Protein AF-A0A397E4X5-F1 (afdb_monomer)

Radius of gyration: 14.52 Å; Cα contacts (8 Å, |Δi|>4): 232; chains: 1; bounding box: 37×37×33 Å

Sequence (115 aa):
APRCIPLEALLYSSLYSWGVGISGRLGHGKSLEGIINADADHPSRVMALQVIPSVFVKDVACAFDHSAAVSVDGHVYSWGSASTGKLGVGLLDDSYEQFAMYPMLVPFPNRKRFR

Organism: Aphanomyces astaci (NCBI:txid112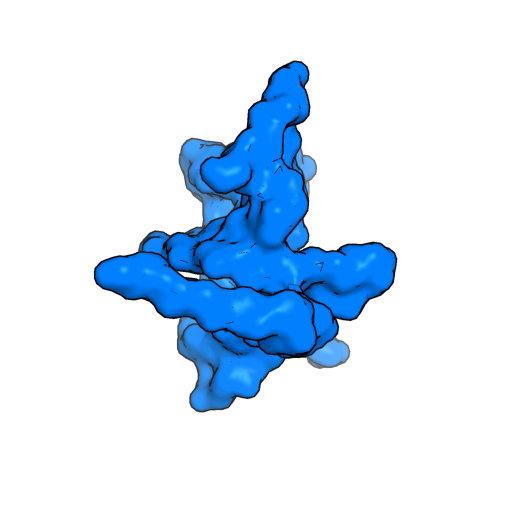090)

Structure (mmCIF, N/CA/C/O backbone):
data_AF-A0A397E4X5-F1
#
_entry.id   AF-A0A397E4X5-F1
#
loop_
_atom_site.group_PDB
_atom_site.id
_atom_site.type_symbol
_atom_site.label_atom_id
_atom_site.label_alt_id
_atom_site.label_comp_id
_atom_site.label_asym_id
_atom_site.label_entity_id
_atom_site.label_seq_id
_atom_site.pdbx_PDB_ins_code
_atom_site.Cartn_x
_atom_site.Cartn_y
_atom_site.Cartn_z
_atom_site.occupancy
_atom_site.B_iso_or_equiv
_atom_site.auth_seq_id
_atom_site.auth_comp_id
_atom_site.auth_asym_id
_atom_site.auth_atom_id
_atom_site.pdbx_PDB_model_num
ATOM 1 N N . ALA A 1 1 ? -17.077 -20.289 11.696 1.00 34.09 1 ALA A N 1
ATOM 2 C CA . ALA A 1 1 ? -16.730 -19.551 12.929 1.00 34.09 1 ALA A CA 1
ATOM 3 C C . ALA A 1 1 ? -15.493 -18.705 12.647 1.00 34.09 1 ALA A C 1
ATOM 5 O O . ALA A 1 1 ? -14.559 -19.263 12.071 1.00 34.09 1 ALA A O 1
ATOM 6 N N . PRO A 1 2 ? -15.470 -17.397 12.956 1.00 45.22 2 PRO A N 1
ATOM 7 C CA . PRO A 1 2 ? -14.254 -16.613 12.785 1.00 45.22 2 PRO A CA 1
ATOM 8 C C . PRO A 1 2 ? -13.214 -17.153 13.772 1.00 45.22 2 PRO A C 1
ATOM 10 O O . PRO A 1 2 ? -13.518 -17.355 14.947 1.00 45.22 2 PRO A O 1
ATOM 13 N N . ARG A 1 3 ? -12.015 -17.484 13.287 1.00 46.72 3 ARG A N 1
ATOM 14 C CA . ARG A 1 3 ? -10.925 -17.926 14.163 1.00 46.72 3 ARG A CA 1
ATOM 15 C C . ARG A 1 3 ? -10.546 -16.740 15.046 1.00 46.72 3 ARG A C 1
ATOM 17 O O . ARG A 1 3 ? -10.147 -15.707 14.518 1.00 46.72 3 ARG A O 1
ATOM 24 N N . CYS A 1 4 ? -10.685 -16.874 16.364 1.00 49.69 4 CYS A N 1
ATOM 25 C CA . CYS A 1 4 ? -10.100 -15.920 17.300 1.00 49.69 4 CYS A CA 1
ATOM 26 C C . CYS A 1 4 ? -8.584 -15.92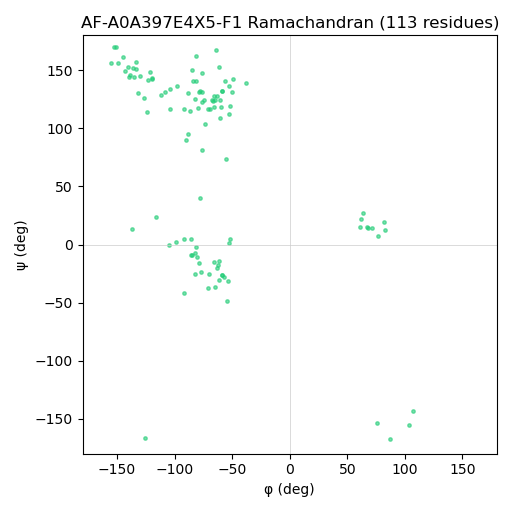8 17.088 1.00 49.69 4 CYS A C 1
ATOM 28 O O . CYS A 1 4 ? -7.920 -16.918 17.390 1.00 49.69 4 CYS A O 1
ATOM 30 N N . ILE A 1 5 ? -8.055 -14.849 16.518 1.00 58.56 5 ILE A N 1
ATOM 31 C CA . ILE A 1 5 ? -6.616 -14.628 16.411 1.00 58.56 5 ILE A CA 1
ATOM 32 C C . ILE A 1 5 ? -6.152 -14.199 17.811 1.00 58.56 5 ILE A C 1
ATOM 34 O O . ILE A 1 5 ? -6.714 -13.238 18.345 1.00 58.56 5 ILE A O 1
ATOM 38 N N . PRO A 1 6 ? -5.200 -14.903 18.447 1.00 61.50 6 PRO A N 1
ATOM 39 C CA . PRO A 1 6 ? -4.710 -14.532 19.771 1.00 61.50 6 PRO A CA 1
ATOM 40 C C . PRO A 1 6 ? -4.190 -13.089 19.783 1.00 61.50 6 PRO A C 1
ATOM 42 O O . PRO A 1 6 ? -3.521 -12.668 18.841 1.00 61.50 6 PRO A O 1
ATOM 45 N N . LEU A 1 7 ? -4.450 -12.342 20.862 1.00 57.91 7 LEU A N 1
ATOM 46 C CA . LEU A 1 7 ? -3.948 -10.969 21.057 1.00 57.91 7 LEU A CA 1
ATOM 47 C C . LEU A 1 7 ? -2.419 -10.871 20.900 1.00 57.91 7 LEU A C 1
ATOM 49 O O . LEU A 1 7 ? -1.911 -9.877 20.393 1.00 57.91 7 LEU A O 1
ATOM 53 N N . GLU A 1 8 ? -1.695 -11.932 21.256 1.00 56.09 8 GLU A N 1
ATOM 54 C CA . GLU A 1 8 ? -0.245 -12.052 21.068 1.00 56.09 8 GLU A CA 1
ATOM 55 C C . GLU A 1 8 ? 0.162 -12.072 19.589 1.00 56.09 8 GLU A C 1
ATOM 57 O O . GLU A 1 8 ? 1.152 -11.454 19.218 1.00 56.09 8 GLU A O 1
ATOM 62 N N . ALA A 1 9 ? -0.627 -12.703 18.714 1.00 54.84 9 ALA A N 1
ATOM 63 C CA . ALA A 1 9 ? -0.356 -12.715 17.276 1.00 54.84 9 ALA A CA 1
ATOM 64 C C . ALA A 1 9 ? -0.583 -11.336 16.631 1.00 54.84 9 ALA A C 1
ATOM 66 O O . ALA A 1 9 ? 0.052 -11.018 15.626 1.00 54.84 9 ALA A O 1
ATOM 67 N N . LEU A 1 10 ? -1.436 -10.493 17.227 1.00 54.47 10 LEU A N 1
ATOM 68 C CA . LEU A 1 10 ? -1.588 -9.104 16.797 1.00 54.47 10 LEU A CA 1
ATOM 69 C C . LEU A 1 10 ? -0.360 -8.272 17.170 1.00 54.47 10 LEU A C 1
ATOM 71 O O . LEU A 1 10 ? 0.070 -7.486 16.341 1.00 54.47 10 LEU A O 1
ATOM 75 N N . LEU A 1 11 ? 0.271 -8.501 18.330 1.00 56.56 11 LEU A N 1
ATOM 76 C CA . LEU A 1 11 ? 1.489 -7.785 18.755 1.00 56.56 11 LEU A CA 1
ATOM 77 C C . LEU A 1 11 ? 2.701 -8.005 17.825 1.00 56.56 11 LEU A C 1
ATOM 79 O O . LEU A 1 11 ? 3.626 -7.194 17.831 1.00 56.56 11 LEU A O 1
ATOM 83 N N . TYR A 1 12 ? 2.675 -9.048 16.987 1.00 63.03 12 TYR A N 1
ATOM 84 C CA . TYR A 1 12 ? 3.722 -9.375 16.010 1.00 63.03 12 TYR A CA 1
ATOM 85 C C . TYR A 1 12 ? 3.245 -9.305 14.553 1.00 63.03 12 TYR A C 1
ATOM 87 O O . TYR A 1 12 ? 3.834 -9.947 13.682 1.00 63.03 12 TYR A O 1
ATOM 95 N N . SER A 1 13 ? 2.185 -8.543 14.255 1.00 74.62 13 SER A N 1
ATOM 96 C CA . SER A 1 13 ? 1.727 -8.388 12.869 1.00 74.62 13 SER A CA 1
ATOM 97 C C . SER A 1 13 ? 2.850 -7.784 12.013 1.00 74.62 13 SER A C 1
ATOM 99 O O . SER A 1 13 ? 3.288 -6.657 12.256 1.00 74.62 13 SER A O 1
ATOM 101 N N . SER A 1 14 ? 3.293 -8.524 11.000 1.00 87.06 14 SER A N 1
ATOM 102 C CA . SER A 1 14 ? 4.226 -8.056 9.979 1.00 87.06 14 SER A CA 1
ATOM 103 C C . SER A 1 14 ? 3.619 -8.303 8.607 1.00 87.06 14 SER A C 1
ATOM 105 O O . SER A 1 14 ? 3.249 -9.430 8.279 1.00 87.06 14 SER A O 1
ATOM 107 N N . LEU A 1 15 ? 3.538 -7.247 7.802 1.00 92.94 15 LEU A N 1
ATOM 108 C CA . LEU A 1 15 ? 3.111 -7.342 6.414 1.00 92.94 15 LEU A CA 1
ATOM 109 C C . LEU A 1 15 ? 4.326 -7.619 5.528 1.00 92.94 15 LEU A C 1
ATOM 111 O O . LEU A 1 15 ? 5.339 -6.924 5.623 1.00 92.94 15 LEU A O 1
ATOM 115 N N . TYR A 1 16 ? 4.207 -8.618 4.659 1.00 95.12 16 TYR A N 1
ATOM 116 C CA . TYR A 1 16 ? 5.208 -8.944 3.650 1.00 95.12 16 TYR A CA 1
ATOM 117 C C . TYR A 1 16 ? 4.601 -8.830 2.255 1.00 95.12 16 TYR A C 1
ATOM 119 O O . TYR A 1 16 ? 3.441 -9.188 2.054 1.00 95.12 16 TYR A O 1
ATOM 127 N N . SER A 1 17 ? 5.389 -8.360 1.296 1.00 95.94 17 SER A N 1
ATOM 128 C CA . SER A 1 17 ? 5.014 -8.284 -0.116 1.00 95.94 17 SER A CA 1
ATOM 129 C C . SER A 1 17 ? 6.220 -8.606 -1.002 1.00 95.94 17 SER A C 1
ATOM 131 O O . SER A 1 17 ? 7.375 -8.388 -0.620 1.00 95.94 17 SER A O 1
ATOM 133 N N . TRP A 1 18 ? 5.948 -9.178 -2.172 1.00 96.25 18 TRP A N 1
ATOM 134 C CA . TRP A 1 18 ? 6.934 -9.546 -3.186 1.00 96.25 18 TRP A CA 1
ATOM 135 C C . TRP A 1 18 ? 6.288 -9.534 -4.578 1.00 96.25 18 TRP A C 1
ATOM 137 O O . TRP A 1 18 ? 5.0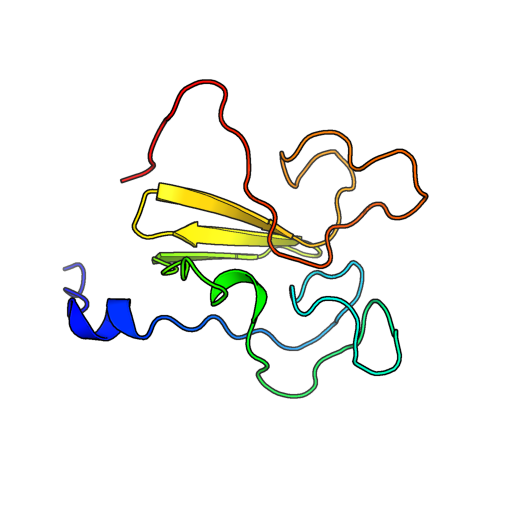66 -9.427 -4.696 1.00 96.25 18 TRP A O 1
ATOM 147 N N . GLY A 1 19 ? 7.099 -9.641 -5.625 1.00 95.56 19 GLY A N 1
ATOM 148 C CA . GLY A 1 19 ? 6.693 -9.593 -7.026 1.00 95.56 19 GLY A CA 1
ATOM 149 C C . GLY A 1 19 ? 7.105 -8.289 -7.708 1.00 95.56 19 GLY A C 1
ATOM 150 O O . GLY A 1 19 ? 8.179 -7.753 -7.448 1.00 95.56 19 GLY A O 1
ATOM 151 N N . VAL A 1 20 ? 6.241 -7.792 -8.595 1.00 93.50 20 VAL A N 1
ATOM 152 C CA . VAL A 1 20 ? 6.512 -6.611 -9.428 1.00 93.50 20 VAL A CA 1
ATOM 153 C C . VAL A 1 20 ? 6.430 -5.318 -8.607 1.00 93.50 20 VAL A C 1
ATOM 155 O O . VAL A 1 20 ? 5.392 -5.014 -8.013 1.00 93.50 20 VAL A O 1
ATOM 158 N N . GLY A 1 21 ? 7.505 -4.531 -8.621 1.00 90.75 21 GLY A N 1
ATOM 159 C CA . GLY A 1 21 ? 7.700 -3.297 -7.857 1.00 90.75 21 GLY A CA 1
ATOM 160 C C . GLY A 1 21 ? 7.134 -2.029 -8.492 1.00 90.75 21 GLY A C 1
ATOM 161 O O . GLY A 1 21 ? 7.090 -0.985 -7.838 1.00 90.75 21 GLY A O 1
ATOM 162 N N . ILE A 1 22 ? 6.677 -2.104 -9.745 1.00 90.56 22 ILE A N 1
ATOM 163 C CA . ILE A 1 22 ? 6.207 -0.959 -10.542 1.00 90.56 22 ILE A CA 1
ATOM 164 C C . ILE A 1 22 ? 5.144 -0.138 -9.796 1.00 90.56 22 ILE A C 1
ATOM 166 O O . ILE A 1 22 ? 4.196 -0.679 -9.223 1.00 90.56 22 ILE A O 1
ATOM 170 N N . SER A 1 23 ? 5.270 1.188 -9.851 1.00 90.25 23 SER A N 1
ATOM 171 C CA . SER A 1 23 ? 4.397 2.151 -9.167 1.00 90.25 23 SER A CA 1
ATOM 172 C C . SER A 1 23 ? 4.415 2.025 -7.642 1.00 90.25 23 SER A C 1
ATOM 174 O O . SER A 1 23 ? 3.445 2.397 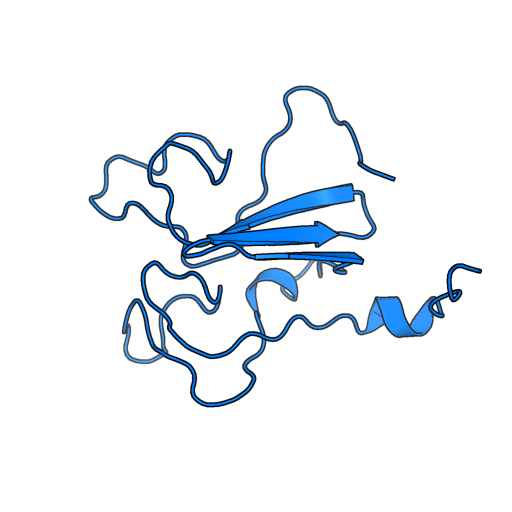-6.997 1.00 90.25 23 SER A O 1
ATOM 176 N N . GLY A 1 24 ? 5.454 1.444 -7.039 1.00 91.50 24 GLY A N 1
ATOM 177 C CA . GLY A 1 24 ? 5.552 1.310 -5.584 1.00 91.50 24 GLY A CA 1
ATOM 178 C C . GLY A 1 24 ? 4.521 0.373 -4.940 1.00 91.50 24 GLY A C 1
ATOM 179 O O . GLY A 1 24 ? 4.374 0.398 -3.720 1.00 91.50 24 GLY A O 1
ATOM 180 N N . ARG A 1 25 ? 3.821 -0.478 -5.712 1.00 94.38 25 ARG A N 1
ATOM 181 C CA . ARG A 1 25 ? 2.699 -1.329 -5.235 1.00 94.38 25 ARG A CA 1
ATOM 182 C C . ARG A 1 25 ? 3.067 -2.344 -4.148 1.00 94.38 25 ARG A C 1
ATOM 184 O O . ARG A 1 25 ? 2.183 -2.889 -3.485 1.00 94.38 25 ARG A O 1
ATOM 191 N N . LEU A 1 26 ? 4.363 -2.574 -3.946 1.00 95.62 26 LEU A N 1
ATOM 192 C CA . LEU A 1 26 ? 4.882 -3.418 -2.874 1.00 95.62 26 LEU A CA 1
ATOM 193 C C . LEU A 1 26 ? 4.984 -2.686 -1.528 1.00 95.62 26 LEU A C 1
ATOM 195 O O . LEU A 1 26 ? 4.879 -3.339 -0.496 1.00 95.62 26 LEU A O 1
ATOM 199 N N . GLY A 1 27 ? 5.113 -1.356 -1.512 1.00 94.62 27 GLY A N 1
ATOM 200 C CA . GLY A 1 27 ? 5.157 -0.570 -0.271 1.00 94.62 27 GLY A CA 1
ATOM 201 C C . GLY A 1 27 ? 6.530 -0.511 0.415 1.00 94.62 27 GLY A C 1
ATOM 202 O O . GLY A 1 27 ? 6.615 -0.083 1.565 1.00 94.62 27 GLY A O 1
ATOM 203 N N . HIS A 1 28 ? 7.598 -0.944 -0.264 1.00 93.56 28 HIS A N 1
ATOM 204 C CA . HIS A 1 28 ? 8.958 -1.021 0.296 1.00 93.56 28 HIS A CA 1
ATOM 205 C C . HIS A 1 28 ? 9.729 0.302 0.269 1.00 93.56 28 HIS A C 1
ATOM 207 O O . HIS A 1 28 ? 10.807 0.386 0.852 1.00 93.56 28 HIS A O 1
ATOM 213 N N . GLY A 1 29 ? 9.197 1.342 -0.377 1.00 89.88 29 GLY A N 1
ATOM 214 C CA . GLY A 1 29 ? 9.924 2.593 -0.555 1.00 89.88 29 GLY A CA 1
ATOM 215 C C . GLY A 1 29 ? 11.015 2.529 -1.619 1.00 89.88 29 GLY A C 1
ATOM 216 O O . GLY A 1 29 ? 10.941 1.757 -2.575 1.00 89.88 29 GLY A O 1
ATOM 217 N N . LYS A 1 30 ? 12.026 3.384 -1.451 1.00 86.69 30 LYS A N 1
ATOM 218 C CA . LYS A 1 30 ? 13.242 3.373 -2.273 1.00 86.69 30 LYS A CA 1
ATOM 219 C C . LYS A 1 30 ? 14.194 2.302 -1.749 1.00 86.69 30 LYS A C 1
ATOM 221 O O . LYS A 1 30 ? 14.341 2.165 -0.534 1.00 86.69 30 LYS A O 1
ATOM 226 N N . SER A 1 31 ? 14.865 1.584 -2.648 1.00 80.06 31 SER A N 1
ATOM 227 C CA . SER A 1 31 ? 15.963 0.702 -2.239 1.00 80.06 31 SER A CA 1
ATOM 228 C C . SER A 1 31 ? 17.121 1.516 -1.639 1.00 80.06 31 SER A C 1
ATOM 230 O O . SER A 1 31 ? 17.181 2.740 -1.788 1.00 80.06 31 SER A O 1
ATOM 232 N N . LEU A 1 32 ? 18.076 0.840 -0.994 1.00 77.62 32 LEU A N 1
ATOM 233 C CA . LEU A 1 32 ? 19.296 1.477 -0.473 1.00 77.62 32 LEU A CA 1
ATOM 234 C C . LEU A 1 32 ? 20.122 2.177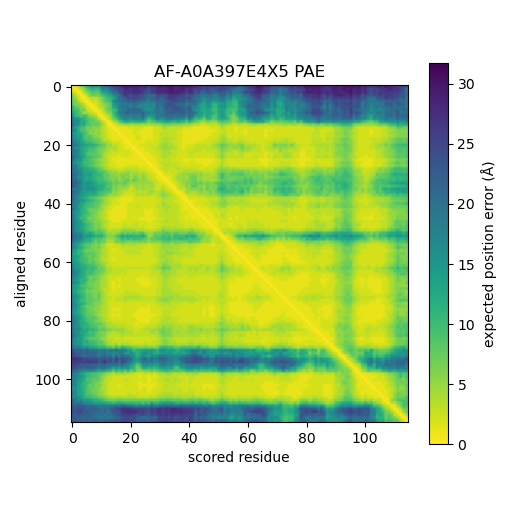 -1.565 1.00 77.62 32 LEU A C 1
ATOM 236 O O . LEU A 1 32 ? 20.822 3.143 -1.287 1.00 77.62 32 LEU A O 1
ATOM 240 N N . GLU A 1 33 ? 19.995 1.723 -2.809 1.00 82.00 33 GLU A N 1
ATOM 241 C CA . GLU A 1 33 ? 20.648 2.299 -3.989 1.00 82.00 33 GLU A CA 1
ATOM 242 C C . GLU A 1 33 ? 19.836 3.455 -4.600 1.00 82.00 33 GLU A C 1
ATOM 244 O O . GLU A 1 33 ? 20.176 3.984 -5.655 1.00 82.00 33 GLU A O 1
ATOM 249 N N . GLY A 1 34 ? 18.732 3.849 -3.956 1.00 81.12 34 GLY A N 1
ATOM 250 C CA . GLY A 1 34 ? 17.824 4.885 -4.441 1.00 81.12 34 GLY A CA 1
ATOM 251 C C . GLY A 1 34 ? 16.905 4.429 -5.575 1.00 81.12 34 GLY A C 1
ATOM 252 O O . GLY A 1 34 ? 16.182 5.260 -6.127 1.00 81.12 34 GLY A O 1
ATOM 253 N N . ILE A 1 35 ? 16.893 3.132 -5.908 1.00 78.56 35 ILE A N 1
ATOM 254 C CA . ILE A 1 35 ? 16.061 2.585 -6.982 1.00 78.56 35 ILE A CA 1
ATOM 255 C C . ILE A 1 35 ? 14.594 2.684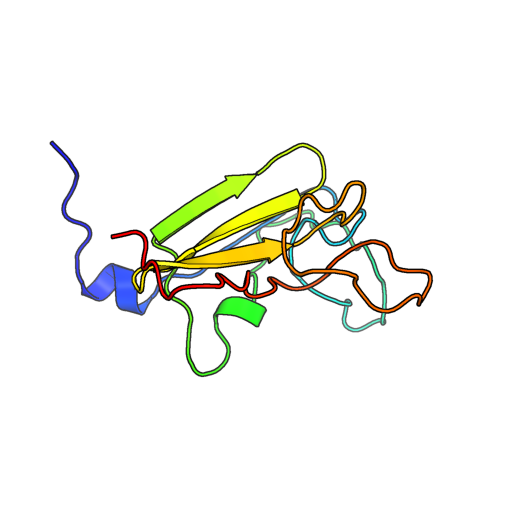 -6.569 1.00 78.56 35 ILE A C 1
ATOM 257 O O . ILE A 1 35 ? 14.175 2.175 -5.523 1.00 78.56 35 ILE A O 1
ATOM 261 N N . ILE A 1 36 ? 13.811 3.345 -7.419 1.00 78.94 36 ILE A N 1
ATOM 262 C CA . ILE A 1 36 ? 12.354 3.320 -7.364 1.00 78.94 36 ILE A CA 1
ATOM 263 C C . ILE A 1 36 ? 11.835 2.092 -8.111 1.00 78.94 36 ILE A C 1
ATOM 265 O O . ILE A 1 36 ? 12.440 1.662 -9.086 1.00 78.94 36 ILE A O 1
ATOM 269 N N . ASN A 1 37 ? 10.689 1.556 -7.687 1.00 82.38 37 ASN A N 1
ATOM 270 C CA . ASN A 1 37 ? 10.015 0.444 -8.367 1.00 82.38 37 ASN A CA 1
ATOM 271 C C . ASN A 1 37 ? 10.794 -0.880 -8.405 1.00 82.38 37 ASN A C 1
ATOM 273 O O . ASN A 1 37 ? 10.588 -1.678 -9.314 1.00 82.38 37 ASN A O 1
ATOM 277 N N . ALA A 1 38 ? 11.670 -1.118 -7.428 1.00 86.94 38 ALA A N 1
ATOM 278 C CA . ALA A 1 38 ? 12.406 -2.371 -7.337 1.00 86.94 38 ALA A CA 1
ATOM 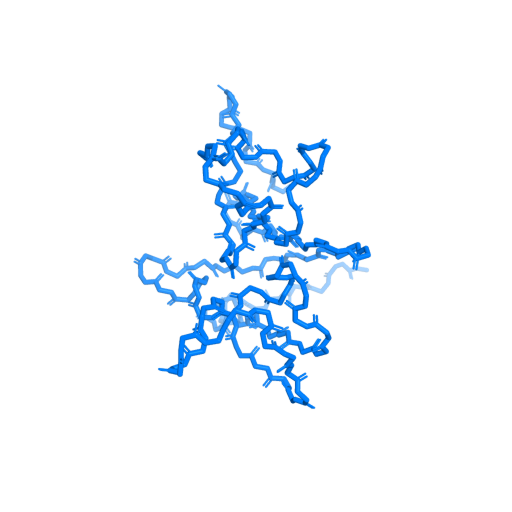279 C C . ALA A 1 38 ? 11.446 -3.560 -7.173 1.00 86.94 38 ALA A C 1
ATOM 281 O O . ALA A 1 38 ? 10.625 -3.584 -6.249 1.00 86.94 38 ALA A O 1
ATOM 282 N N . ASP A 1 39 ? 11.560 -4.535 -8.073 1.00 92.75 39 ASP A N 1
ATOM 283 C CA . ASP A 1 39 ? 10.941 -5.845 -7.905 1.00 92.75 39 ASP A CA 1
ATOM 284 C C . ASP A 1 39 ? 11.514 -6.529 -6.656 1.00 92.75 39 ASP A C 1
ATOM 286 O O . ASP A 1 39 ? 12.646 -6.270 -6.241 1.00 92.75 39 ASP A O 1
ATOM 290 N N . ALA A 1 40 ? 10.727 -7.414 -6.056 1.00 93.62 40 ALA A N 1
ATOM 291 C CA . ALA A 1 40 ? 11.168 -8.249 -4.949 1.00 93.62 40 ALA A CA 1
ATOM 292 C C . ALA A 1 40 ? 10.934 -9.713 -5.314 1.00 93.62 40 ALA A C 1
ATOM 294 O O . ALA A 1 40 ? 9.797 -10.159 -5.457 1.00 93.62 40 ALA A O 1
ATOM 295 N N . ASP A 1 41 ? 12.007 -10.473 -5.466 1.00 94.56 41 ASP A N 1
ATOM 296 C CA . ASP A 1 41 ? 11.983 -11.900 -5.798 1.00 94.56 41 ASP A CA 1
ATOM 297 C C . ASP A 1 41 ? 11.720 -12.799 -4.577 1.00 94.56 41 ASP A C 1
ATOM 299 O O . ASP A 1 41 ? 11.413 -13.983 -4.724 1.00 94.56 41 ASP A O 1
ATOM 303 N N . HIS A 1 42 ? 11.764 -12.233 -3.371 1.00 94.25 42 HIS A N 1
ATOM 304 C CA . HIS A 1 42 ? 11.449 -12.914 -2.123 1.00 94.25 42 HIS A CA 1
ATOM 305 C C . HIS A 1 42 ? 10.523 -12.076 -1.223 1.00 94.25 42 HIS A C 1
ATOM 307 O O . HIS A 1 42 ? 10.507 -10.840 -1.312 1.00 94.25 42 HIS A O 1
ATOM 313 N N . PRO A 1 43 ? 9.773 -12.716 -0.298 1.00 96.69 43 PRO A N 1
ATOM 314 C CA . PRO A 1 43 ? 8.976 -12.012 0.699 1.00 96.69 43 PRO A CA 1
ATOM 315 C C . PRO A 1 43 ? 9.812 -10.979 1.447 1.00 96.69 43 PRO A C 1
ATOM 317 O O . PRO A 1 43 ? 10.796 -11.310 2.108 1.00 96.69 43 PRO A O 1
ATOM 320 N N . SER A 1 44 ? 9.411 -9.718 1.333 1.00 93.62 44 SER A N 1
ATOM 321 C CA . SER A 1 44 ? 10.104 -8.587 1.943 1.00 93.62 44 SER A CA 1
ATOM 322 C C . SER A 1 44 ? 9.137 -7.835 2.839 1.00 93.62 44 SER A C 1
ATOM 324 O O . SER A 1 44 ? 7.948 -7.737 2.540 1.00 93.62 44 SER A O 1
ATOM 326 N N . ARG A 1 45 ? 9.618 -7.365 3.989 1.00 93.19 45 ARG A N 1
ATOM 327 C CA . ARG A 1 45 ? 8.757 -6.742 4.997 1.00 93.19 45 ARG A CA 1
ATOM 328 C C . ARG A 1 45 ? 8.427 -5.303 4.598 1.00 93.19 45 ARG A C 1
ATOM 330 O O . ARG A 1 45 ? 9.333 -4.517 4.338 1.00 93.19 45 ARG A O 1
ATOM 337 N N . VAL A 1 46 ? 7.148 -4.939 4.656 1.00 94.44 46 VAL A N 1
ATOM 338 C CA . VAL A 1 46 ? 6.669 -3.562 4.462 1.00 94.44 46 VAL A CA 1
ATOM 339 C C . VAL A 1 46 ? 6.968 -2.752 5.727 1.00 94.44 46 VAL A C 1
ATOM 341 O O . VAL A 1 46 ? 6.127 -2.591 6.614 1.00 94.44 46 VAL A O 1
ATOM 344 N N . MET A 1 47 ? 8.210 -2.278 5.839 1.00 92.50 47 MET A N 1
ATOM 345 C CA . MET A 1 47 ? 8.738 -1.674 7.070 1.00 92.50 47 MET A CA 1
ATOM 346 C C . MET A 1 47 ? 7.982 -0.421 7.513 1.00 92.50 47 MET A C 1
ATOM 348 O O . MET A 1 47 ? 7.872 -0.180 8.710 1.00 92.50 47 MET A O 1
ATOM 352 N N . ALA A 1 48 ? 7.420 0.344 6.576 1.00 91.38 48 ALA A N 1
ATOM 353 C CA . ALA A 1 48 ? 6.714 1.592 6.864 1.00 91.38 48 ALA A CA 1
ATOM 354 C C . ALA A 1 48 ? 5.513 1.429 7.817 1.00 91.38 48 ALA A C 1
ATOM 356 O O . ALA A 1 48 ? 5.187 2.365 8.539 1.00 91.38 48 ALA A O 1
ATOM 357 N N . LEU A 1 49 ? 4.888 0.246 7.872 1.00 90.56 49 LEU A N 1
ATOM 358 C CA . LEU A 1 49 ? 3.801 -0.047 8.818 1.00 90.56 49 LEU A CA 1
ATOM 359 C C . LEU A 1 49 ? 4.302 -0.528 10.187 1.00 90.56 49 LEU A C 1
ATOM 361 O O . LEU A 1 49 ? 3.518 -0.644 11.120 1.00 90.56 49 LEU A O 1
ATOM 365 N N . GLN A 1 50 ? 5.595 -0.810 10.331 1.00 86.88 50 GLN A N 1
ATOM 366 C CA . GLN A 1 50 ? 6.201 -1.321 11.563 1.00 86.88 50 GLN A CA 1
ATOM 367 C C . GLN A 1 50 ? 7.012 -0.245 12.314 1.00 86.88 50 GLN A C 1
ATOM 369 O O . GLN A 1 50 ? 7.594 -0.535 13.358 1.00 86.88 50 GLN A O 1
ATOM 374 N N . VAL A 1 51 ? 7.082 0.984 11.786 1.00 82.44 51 VAL A N 1
ATOM 375 C CA . VAL A 1 51 ? 7.743 2.123 12.446 1.00 82.44 51 VAL A CA 1
ATOM 376 C C . VAL A 1 51 ? 6.845 2.661 13.562 1.00 82.44 51 VAL A C 1
ATOM 378 O O . VAL A 1 51 ? 5.630 2.596 13.456 1.00 82.44 51 VAL A O 1
ATOM 381 N N . ILE A 1 52 ? 7.431 3.186 14.642 1.00 70.44 52 ILE A N 1
ATOM 382 C CA . ILE A 1 52 ? 6.708 3.640 15.839 1.00 70.44 52 ILE A CA 1
ATOM 383 C C . ILE A 1 52 ? 5.793 4.845 15.508 1.00 70.44 52 ILE A C 1
ATOM 385 O O . ILE A 1 52 ? 6.314 5.869 15.060 1.00 70.44 52 ILE A O 1
ATOM 389 N N . PRO A 1 53 ? 4.468 4.777 15.787 1.00 78.12 53 PRO A N 1
ATOM 390 C CA . PRO A 1 53 ? 3.740 3.645 16.373 1.00 78.12 53 PRO A CA 1
ATOM 391 C C . PRO A 1 53 ? 3.443 2.531 15.355 1.00 78.12 53 PRO A C 1
ATOM 393 O O . PRO A 1 53 ? 2.901 2.795 14.285 1.00 78.12 53 PRO A O 1
ATOM 396 N N . SER A 1 54 ? 3.735 1.278 15.726 1.00 84.06 54 SER A N 1
ATOM 397 C CA . SER A 1 54 ? 3.487 0.115 14.868 1.00 84.06 54 SER A CA 1
ATOM 398 C C . SER A 1 54 ? 2.010 -0.017 14.503 1.00 84.06 54 SER A C 1
ATOM 400 O O . SER A 1 54 ? 1.134 0.003 15.370 1.00 84.06 54 SER A O 1
ATOM 402 N N . VAL A 1 55 ? 1.742 -0.220 13.218 1.00 89.50 55 VAL A N 1
ATOM 403 C CA . VAL A 1 55 ? 0.414 -0.487 12.674 1.00 89.50 55 VAL A CA 1
ATOM 404 C C . VAL A 1 55 ? 0.195 -1.994 12.617 1.00 89.50 55 VAL A C 1
ATOM 406 O O . VAL A 1 55 ? 0.858 -2.711 11.869 1.00 89.50 55 VAL A O 1
ATOM 409 N N . PHE A 1 56 ? -0.785 -2.480 13.374 1.00 90.31 56 PHE A N 1
ATOM 410 C CA . PHE A 1 56 ? -1.186 -3.882 13.311 1.00 90.31 56 PHE A CA 1
ATOM 411 C C . PHE A 1 56 ? -2.216 -4.085 12.209 1.00 90.31 56 PHE A C 1
ATOM 413 O O . PHE A 1 56 ? -3.321 -3.548 12.293 1.00 90.31 56 PHE A O 1
ATOM 420 N N . VAL A 1 57 ? -1.859 -4.839 11.174 1.00 90.69 57 VAL A N 1
ATOM 421 C CA . VAL A 1 57 ? -2.712 -5.072 10.005 1.00 90.69 57 VAL A CA 1
ATOM 422 C C . VAL A 1 57 ? -3.715 -6.182 10.316 1.00 90.69 57 VAL A C 1
ATOM 424 O O . VAL A 1 57 ? -3.338 -7.281 10.715 1.00 90.69 57 VAL A O 1
ATOM 427 N N . LYS A 1 58 ? -5.003 -5.879 10.139 1.00 90.31 58 LYS A N 1
ATOM 428 C CA . LYS A 1 58 ? -6.126 -6.812 10.291 1.00 90.31 58 LYS A CA 1
ATOM 429 C C . LYS A 1 58 ? -6.480 -7.481 8.965 1.00 90.31 58 LYS A C 1
ATOM 431 O O . LYS A 1 58 ? -6.779 -8.670 8.959 1.00 90.31 58 LYS A O 1
ATOM 436 N N . ASP A 1 59 ? -6.481 -6.712 7.879 1.00 92.69 59 ASP A N 1
ATOM 437 C CA . ASP A 1 59 ? -6.876 -7.189 6.554 1.00 92.69 59 ASP A CA 1
ATOM 438 C C . ASP A 1 59 ? -6.114 -6.456 5.445 1.00 92.69 59 ASP A C 1
ATOM 440 O O . ASP A 1 59 ? -5.647 -5.327 5.648 1.00 92.69 59 ASP A O 1
ATOM 444 N N . VAL A 1 60 ? -5.994 -7.093 4.281 1.00 95.19 60 VAL A N 1
ATOM 445 C CA . VAL A 1 60 ? -5.302 -6.565 3.100 1.00 95.19 60 VAL A CA 1
ATOM 446 C C . VAL A 1 60 ? -6.124 -6.788 1.838 1.00 95.19 60 VAL A C 1
ATOM 448 O O . VAL A 1 60 ? -6.761 -7.822 1.660 1.00 95.19 60 VAL A O 1
ATOM 451 N N . ALA A 1 61 ? -6.060 -5.829 0.924 1.00 96.62 61 ALA A N 1
ATOM 452 C CA . ALA A 1 61 ? -6.607 -5.943 -0.417 1.00 96.62 61 ALA A CA 1
ATOM 453 C C . ALA A 1 61 ? -5.543 -5.520 -1.429 1.00 96.62 61 ALA A C 1
ATOM 455 O O . ALA A 1 61 ? -4.756 -4.608 -1.179 1.00 96.62 61 ALA A O 1
ATOM 456 N N . CYS A 1 62 ? -5.523 -6.165 -2.586 1.00 94.56 62 CYS A N 1
ATOM 457 C CA . CYS A 1 62 ? -4.665 -5.773 -3.692 1.00 94.56 62 CYS A CA 1
ATOM 458 C C . CYS A 1 62 ? -5.462 -5.748 -4.991 1.00 94.56 62 CYS A C 1
ATOM 460 O O . CYS A 1 62 ? -6.443 -6.471 -5.172 1.00 94.56 62 CYS A O 1
ATOM 462 N N . ALA A 1 63 ? -5.025 -4.882 -5.891 1.00 91.62 63 ALA A N 1
ATOM 463 C CA . ALA A 1 63 ? -5.524 -4.781 -7.247 1.00 91.62 63 ALA A CA 1
ATOM 464 C C . ALA A 1 63 ? -4.344 -4.884 -8.218 1.00 91.62 63 ALA A C 1
ATOM 466 O O . ALA A 1 63 ? -3.238 -5.262 -7.837 1.00 91.62 63 ALA A O 1
ATOM 467 N N . PHE A 1 64 ? -4.572 -4.534 -9.484 1.00 92.19 64 PHE A N 1
ATOM 468 C CA . PHE A 1 64 ? -3.538 -4.619 -10.509 1.00 92.19 64 PHE A CA 1
ATOM 469 C C . PHE A 1 64 ? -2.264 -3.852 -10.123 1.00 92.19 64 PHE A C 1
ATOM 471 O O . PHE A 1 64 ? -1.171 -4.401 -10.214 1.00 92.19 64 PHE A O 1
ATOM 478 N N . ASP A 1 65 ? -2.394 -2.603 -9.672 1.00 93.69 65 ASP A N 1
ATOM 479 C CA . ASP A 1 65 ? -1.272 -1.683 -9.463 1.00 93.69 65 ASP A CA 1
ATOM 480 C C . ASP A 1 65 ? -1.334 -0.873 -8.160 1.00 93.69 65 ASP A C 1
ATOM 482 O O . ASP A 1 65 ? -0.575 0.081 -7.995 1.00 93.69 65 ASP A O 1
ATOM 486 N N . HIS A 1 66 ? -2.210 -1.250 -7.231 1.00 94.81 66 HIS A N 1
ATOM 487 C CA . HIS A 1 66 ? -2.274 -0.671 -5.894 1.00 94.81 66 HIS A CA 1
ATOM 488 C C . HIS A 1 66 ? -2.660 -1.721 -4.859 1.00 94.81 66 HIS A C 1
ATOM 490 O O . HIS A 1 66 ? -3.216 -2.774 -5.178 1.00 94.81 66 HIS A O 1
ATOM 496 N N . SER A 1 67 ? -2.363 -1.394 -3.614 1.00 96.88 67 SER A N 1
ATOM 497 C CA . SER A 1 67 ? -2.577 -2.238 -2.453 1.00 96.88 67 SER A CA 1
ATOM 498 C C . SER A 1 67 ? -3.169 -1.395 -1.332 1.00 96.88 67 SER A C 1
ATOM 500 O O . SER A 1 67 ? -2.936 -0.185 -1.254 1.00 96.88 67 SER A O 1
ATOM 502 N N . ALA A 1 68 ? -3.938 -2.036 -0.464 1.00 96.69 68 ALA A N 1
ATOM 503 C CA . ALA A 1 68 ? -4.538 -1.414 0.697 1.00 96.69 68 ALA A CA 1
ATOM 504 C C . ALA A 1 68 ? -4.502 -2.354 1.901 1.00 96.69 68 ALA A C 1
ATOM 506 O O . ALA A 1 68 ? -4.512 -3.577 1.766 1.00 96.69 68 ALA A O 1
ATOM 507 N N . ALA A 1 69 ? -4.482 -1.769 3.091 1.00 95.31 69 ALA A N 1
ATOM 508 C CA . ALA A 1 69 ? -4.532 -2.489 4.351 1.00 95.31 69 ALA A CA 1
ATOM 509 C C . ALA A 1 69 ? -5.446 -1.769 5.339 1.00 95.31 69 ALA A C 1
ATOM 511 O O . ALA A 1 69 ? -5.496 -0.538 5.373 1.00 95.31 69 ALA A O 1
ATOM 512 N N . VAL A 1 70 ? -6.134 -2.539 6.175 1.00 93.06 70 VAL A N 1
ATOM 513 C CA . VAL A 1 70 ? -6.906 -2.023 7.306 1.00 93.06 70 VAL A CA 1
ATOM 514 C C . VAL A 1 70 ? -6.222 -2.459 8.589 1.00 93.06 70 VAL A C 1
ATOM 516 O O . VAL A 1 70 ? -5.925 -3.641 8.765 1.00 93.06 70 VAL A O 1
ATOM 519 N N . SER A 1 71 ? -5.958 -1.516 9.490 1.00 90.56 71 SER A N 1
ATOM 520 C CA . SER A 1 71 ? -5.394 -1.827 10.799 1.00 90.56 71 SER A CA 1
ATOM 521 C C . SER A 1 71 ? -6.454 -2.297 11.795 1.00 90.56 71 SER A C 1
ATOM 523 O O . SER A 1 71 ? -7.648 -2.043 11.625 1.00 90.56 71 SER A O 1
ATOM 525 N N . VAL A 1 72 ? -6.027 -2.941 12.882 1.00 88.50 72 VAL A N 1
ATOM 526 C CA . VAL A 1 72 ? -6.905 -3.329 14.005 1.00 88.50 72 VAL A CA 1
ATOM 527 C C . VAL A 1 72 ? -7.639 -2.135 14.627 1.00 88.50 72 VAL A C 1
ATOM 529 O O . VAL A 1 72 ? -8.754 -2.290 15.120 1.00 88.50 72 VAL A O 1
ATOM 532 N N . ASP A 1 73 ? -7.049 -0.939 14.550 1.00 86.81 73 ASP A N 1
ATOM 533 C CA . ASP A 1 73 ? -7.633 0.313 15.047 1.00 86.81 73 ASP A CA 1
ATOM 534 C C . ASP A 1 73 ? -8.638 0.945 14.067 1.00 86.81 73 ASP A C 1
ATOM 536 O O . ASP A 1 73 ? -9.249 1.978 14.370 1.00 86.81 73 ASP A O 1
ATOM 540 N N . GLY A 1 74 ? -8.827 0.324 12.898 1.00 88.81 74 GLY A N 1
ATOM 541 C CA . GLY A 1 74 ? -9.757 0.754 11.858 1.00 88.81 74 GLY A CA 1
ATOM 542 C C . GLY A 1 74 ? -9.218 1.863 10.955 1.00 88.81 74 GLY A C 1
ATOM 543 O O . GLY A 1 74 ? -10.020 2.554 10.324 1.00 88.81 74 GLY A O 1
ATOM 544 N N . HIS A 1 75 ? -7.896 2.061 10.904 1.00 91.19 75 HIS A N 1
ATOM 545 C CA . HIS A 1 75 ? -7.257 2.970 9.949 1.00 91.19 75 HIS A CA 1
ATOM 546 C C . HIS A 1 75 ? -7.037 2.258 8.613 1.00 91.19 75 HIS A C 1
ATOM 548 O O . HIS A 1 75 ? -6.664 1.087 8.591 1.00 91.19 75 HIS A O 1
ATOM 554 N N . VAL A 1 76 ? -7.251 2.971 7.508 1.00 93.81 76 VAL A N 1
ATOM 555 C CA . VAL A 1 76 ? -7.022 2.455 6.154 1.00 93.81 76 VAL A CA 1
ATOM 556 C C . VAL A 1 76 ? -5.728 3.045 5.616 1.00 93.81 76 VAL A C 1
ATOM 558 O O . VAL A 1 76 ? -5.506 4.251 5.712 1.00 93.81 76 VAL A O 1
ATOM 561 N N . TYR A 1 77 ? -4.897 2.190 5.036 1.00 94.38 77 TYR A N 1
ATOM 562 C CA . TYR A 1 77 ? -3.664 2.559 4.362 1.00 94.38 77 TYR A CA 1
ATOM 563 C C . TYR A 1 77 ? -3.738 2.115 2.911 1.00 94.38 77 TYR A C 1
ATOM 565 O O . TYR A 1 77 ? -4.247 1.032 2.632 1.00 94.38 77 TYR A O 1
ATOM 573 N N . SER A 1 78 ? -3.202 2.918 2.000 1.00 95.62 78 SER A N 1
ATOM 574 C CA . SER A 1 78 ? -3.145 2.594 0.573 1.00 95.62 78 SER A CA 1
ATOM 575 C C . SER A 1 78 ? -1.808 3.003 -0.030 1.00 95.62 78 SER A C 1
ATOM 577 O O . SER A 1 78 ? -1.254 4.034 0.356 1.00 95.62 78 SER A O 1
ATOM 579 N N . TRP A 1 79 ? -1.300 2.217 -0.971 1.00 95.38 79 TRP A N 1
ATOM 580 C CA . TRP A 1 79 ? -0.070 2.502 -1.710 1.00 95.38 79 TRP A CA 1
ATOM 581 C C . TRP A 1 79 ? -0.106 1.891 -3.108 1.00 95.38 79 TRP A C 1
ATOM 583 O O . TRP A 1 79 ? -0.995 1.105 -3.433 1.00 95.38 79 TRP A O 1
ATOM 593 N N . GLY A 1 80 ? 0.860 2.246 -3.948 1.00 94.62 80 GLY A N 1
ATOM 594 C CA . GLY A 1 80 ? 0.864 1.901 -5.362 1.00 94.62 80 GLY A CA 1
ATOM 595 C C . GLY A 1 80 ? 0.487 3.080 -6.254 1.00 94.62 80 GLY A C 1
ATOM 596 O O . GLY A 1 80 ? 0.629 4.239 -5.872 1.00 94.62 80 GLY A O 1
ATOM 597 N N . SER A 1 81 ? -0.024 2.787 -7.445 1.00 92.94 81 SER A N 1
ATOM 598 C CA . SER A 1 81 ? -0.469 3.785 -8.417 1.00 92.94 81 SER A CA 1
ATOM 599 C C . SER A 1 81 ? -1.568 4.692 -7.855 1.00 92.94 81 SER A C 1
ATOM 601 O O . SER A 1 81 ? -2.568 4.224 -7.311 1.00 92.94 81 SER A O 1
ATOM 603 N N . ALA A 1 82 ? -1.400 5.999 -8.035 1.00 90.94 82 ALA A N 1
ATOM 604 C CA . ALA A 1 82 ? -2.347 7.043 -7.653 1.00 90.94 82 ALA A CA 1
ATOM 605 C C . ALA A 1 82 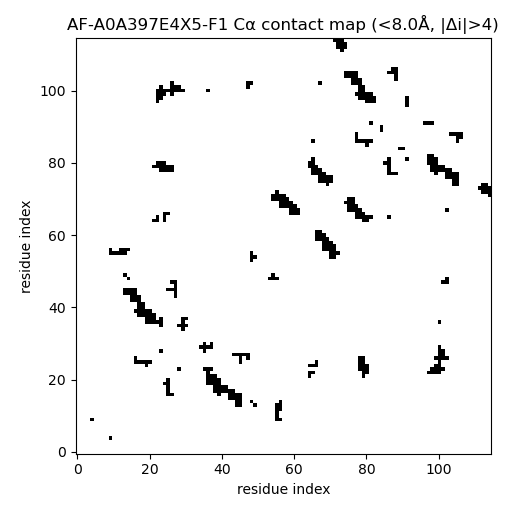? -3.216 7.526 -8.820 1.00 90.94 82 ALA A C 1
ATOM 607 O O . ALA A 1 82 ? -4.056 8.412 -8.636 1.00 90.94 82 ALA A O 1
ATOM 608 N N . SER A 1 83 ? -3.060 6.926 -10.008 1.00 88.19 83 SER A N 1
ATOM 609 C CA . SER A 1 83 ? -3.907 7.220 -11.166 1.00 88.19 83 SER A CA 1
ATOM 610 C C . SER A 1 83 ? -5.383 7.155 -10.766 1.00 88.19 83 SER A C 1
ATOM 612 O O . SER A 1 83 ? -5.761 6.267 -9.999 1.00 88.19 83 SER A O 1
ATOM 614 N N . THR A 1 84 ? -6.211 8.047 -11.309 1.00 87.50 84 THR A N 1
ATOM 615 C CA . THR A 1 84 ? -7.668 8.083 -11.073 1.00 87.50 84 THR A CA 1
ATOM 616 C C . THR A 1 84 ? -8.089 8.292 -9.610 1.00 87.50 84 THR A C 1
ATOM 618 O O . THR A 1 84 ? -9.241 8.032 -9.273 1.00 87.50 84 THR A O 1
ATOM 621 N N . GLY A 1 85 ? -7.185 8.724 -8.722 1.00 88.31 85 GLY A N 1
ATOM 622 C CA . GLY A 1 85 ? -7.504 8.999 -7.315 1.00 88.31 85 GLY A CA 1
ATOM 623 C C . GLY A 1 85 ? -7.772 7.755 -6.459 1.00 88.31 85 GLY A C 1
ATOM 624 O O . GLY A 1 85 ? -8.275 7.878 -5.344 1.00 88.31 85 GLY A O 1
ATOM 625 N N . LYS A 1 86 ? -7.430 6.554 -6.943 1.00 91.19 86 LYS A N 1
ATOM 626 C CA . LYS A 1 86 ? -7.785 5.268 -6.307 1.00 91.19 86 LYS A CA 1
ATOM 627 C C . LYS A 1 86 ? -7.151 5.001 -4.938 1.00 91.19 86 LYS A C 1
ATOM 629 O O . LYS A 1 86 ? -7.626 4.135 -4.217 1.00 91.19 86 LYS A O 1
ATOM 634 N N . LEU A 1 87 ? -6.118 5.755 -4.562 1.00 92.56 87 LEU A N 1
ATOM 635 C CA . LEU A 1 87 ? -5.553 5.700 -3.210 1.00 92.56 87 LEU A CA 1
ATOM 636 C C . LEU A 1 87 ? -6.413 6.460 -2.186 1.00 92.56 87 LEU A C 1
ATOM 638 O O . LEU A 1 87 ? -6.346 6.188 -0.997 1.00 92.56 87 LEU A O 1
ATOM 642 N N . GLY A 1 88 ? -7.227 7.431 -2.611 1.00 91.75 88 GLY A N 1
ATOM 643 C CA . GLY A 1 88 ? -8.075 8.197 -1.690 1.00 91.75 88 GLY A CA 1
ATOM 644 C C . GLY A 1 88 ? -7.318 9.123 -0.726 1.00 91.75 88 GLY A C 1
ATOM 645 O O . GLY A 1 88 ? -7.912 9.618 0.225 1.00 91.75 88 GLY A O 1
ATOM 646 N N . VAL A 1 89 ? -6.029 9.387 -0.964 1.00 88.44 89 VAL A N 1
ATOM 647 C CA . VAL A 1 89 ? -5.173 10.243 -0.113 1.00 88.44 89 VAL A CA 1
ATOM 648 C C . VAL A 1 89 ? -5.147 11.717 -0.536 1.00 88.44 89 VAL A C 1
ATOM 650 O O . VAL A 1 89 ? -4.427 12.515 0.053 1.00 88.44 89 VAL A O 1
ATOM 653 N N . GLY A 1 90 ? -5.953 12.090 -1.533 1.00 83.06 90 GLY A N 1
ATOM 654 C CA . GLY A 1 90 ? -5.915 13.408 -2.168 1.00 83.06 90 GLY A CA 1
ATOM 655 C C . GLY A 1 90 ? -4.912 13.469 -3.322 1.00 83.06 90 GLY A C 1
ATOM 656 O O . GLY A 1 90 ? -4.445 12.438 -3.807 1.00 83.06 90 GLY A O 1
ATOM 657 N N . LEU A 1 91 ? -4.623 14.685 -3.789 1.00 68.31 91 LEU A N 1
ATOM 658 C CA . LEU A 1 91 ? -3.580 14.918 -4.784 1.00 68.31 91 LEU A CA 1
ATOM 659 C C . LEU A 1 91 ? -2.225 14.696 -4.103 1.00 68.31 91 LEU A C 1
ATOM 6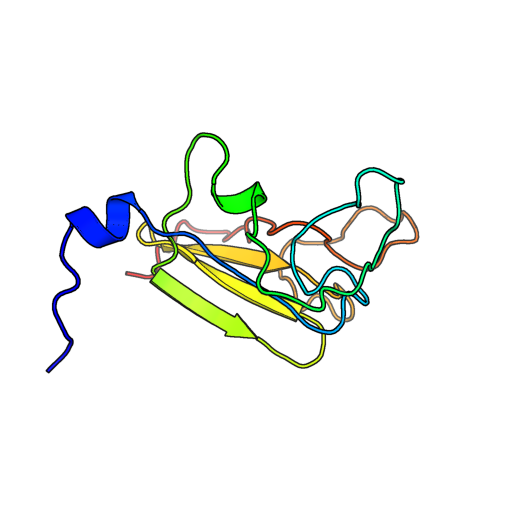61 O O . LEU A 1 91 ? -1.892 15.397 -3.150 1.00 68.31 91 LEU A O 1
ATOM 665 N N . LEU A 1 92 ? -1.472 13.695 -4.565 1.00 67.62 92 LEU A N 1
ATOM 666 C CA . LEU A 1 92 ? -0.030 13.667 -4.332 1.00 67.62 92 LEU A CA 1
ATOM 667 C C . LEU A 1 92 ? 0.518 14.900 -5.060 1.00 67.62 92 LEU A C 1
ATOM 669 O O . LEU A 1 92 ? 0.133 15.099 -6.211 1.00 67.62 92 LEU A O 1
ATOM 673 N N . ASP A 1 93 ? 1.298 15.745 -4.376 1.00 63.38 93 ASP A N 1
ATOM 674 C CA . ASP A 1 93 ? 1.856 16.988 -4.935 1.00 63.38 93 ASP A CA 1
ATOM 675 C C . ASP A 1 93 ? 2.276 16.798 -6.400 1.00 63.38 93 ASP A C 1
ATOM 677 O O . ASP A 1 93 ? 2.885 15.773 -6.714 1.00 63.38 93 ASP A O 1
ATOM 681 N N . ASP A 1 94 ? 2.006 17.801 -7.253 1.00 54.44 94 ASP A N 1
ATOM 682 C CA . ASP A 1 94 ? 2.207 17.856 -8.725 1.00 54.44 94 ASP A CA 1
ATOM 683 C C . ASP A 1 94 ? 3.622 17.477 -9.231 1.00 54.44 94 ASP A C 1
ATOM 685 O O . ASP A 1 94 ? 3.928 17.555 -10.423 1.00 54.44 94 ASP A O 1
ATOM 689 N N . SER A 1 95 ? 4.515 17.049 -8.342 1.00 55.41 95 SER A N 1
ATOM 690 C CA . SER A 1 95 ? 5.655 16.218 -8.692 1.00 55.41 95 SER A CA 1
ATOM 691 C C . SER A 1 95 ? 5.189 15.016 -9.520 1.00 55.41 95 SER A C 1
ATOM 693 O O . SER A 1 95 ? 4.247 14.318 -9.170 1.00 55.41 95 SER A O 1
ATOM 695 N N . TYR A 1 96 ? 5.862 14.779 -10.639 1.00 55.16 96 TYR A N 1
ATOM 696 C CA . TYR A 1 96 ? 5.557 13.793 -11.682 1.00 55.16 96 TYR A CA 1
ATOM 697 C C . TYR A 1 96 ? 5.359 12.325 -11.222 1.00 55.16 96 TYR A C 1
ATOM 699 O O . TYR A 1 96 ? 5.106 11.450 -12.051 1.00 55.16 96 TYR A O 1
ATOM 707 N N . GLU A 1 97 ? 5.441 12.034 -9.925 1.00 63.94 97 GLU A N 1
ATOM 708 C CA . GLU A 1 97 ? 5.295 10.712 -9.329 1.00 63.94 97 GLU A CA 1
ATOM 709 C C . GLU A 1 97 ? 3.829 10.434 -8.961 1.00 63.94 97 GLU A C 1
ATOM 711 O O . GLU A 1 97 ? 3.358 10.689 -7.853 1.00 63.94 97 GLU A O 1
ATOM 716 N N . GLN A 1 98 ? 3.084 9.856 -9.905 1.00 82.69 98 GLN A N 1
ATOM 717 C CA . GLN A 1 98 ? 1.678 9.469 -9.722 1.00 82.69 98 GLN A CA 1
ATOM 718 C C . GLN A 1 98 ? 1.519 8.159 -8.929 1.00 82.69 98 GLN A C 1
ATOM 720 O O . GLN A 1 98 ? 0.693 7.311 -9.280 1.00 82.69 98 GLN A O 1
ATOM 725 N N . PHE A 1 99 ? 2.319 7.939 -7.886 1.00 88.81 99 PHE A N 1
ATOM 726 C CA . PHE A 1 99 ? 2.226 6.754 -7.037 1.00 88.81 99 PHE A CA 1
ATOM 727 C C . PHE A 1 99 ? 2.777 6.975 -5.627 1.00 88.81 99 PHE A C 1
ATOM 729 O O . PHE A 1 99 ? 3.636 7.816 -5.387 1.00 88.81 99 PHE A O 1
ATOM 736 N N . ALA A 1 100 ? 2.305 6.162 -4.686 1.00 91.19 100 ALA A N 1
ATOM 737 C CA . ALA A 1 100 ? 2.794 6.114 -3.319 1.00 91.19 100 ALA A CA 1
ATOM 738 C C . ALA A 1 100 ? 3.677 4.875 -3.121 1.00 91.19 100 ALA A C 1
ATOM 740 O O . ALA A 1 100 ? 3.212 3.740 -3.216 1.00 91.19 100 ALA A O 1
ATOM 741 N N . MET A 1 101 ? 4.958 5.095 -2.820 1.00 90.81 101 MET A N 1
ATOM 742 C CA . MET A 1 101 ? 5.922 4.017 -2.543 1.00 90.81 101 MET A CA 1
ATOM 743 C C . MET A 1 101 ? 5.804 3.434 -1.136 1.00 90.81 101 MET A C 1
ATOM 745 O O . MET A 1 101 ? 6.355 2.369 -0.862 1.00 90.81 101 MET A O 1
ATOM 749 N N . TYR A 1 102 ? 5.117 4.155 -0.254 1.00 92.31 102 TYR A N 1
ATOM 750 C CA . TYR A 1 102 ? 4.874 3.788 1.130 1.00 92.31 102 TYR A CA 1
ATOM 751 C C . TYR A 1 102 ? 3.363 3.731 1.375 1.00 92.31 102 TYR A C 1
ATOM 753 O O . TYR A 1 102 ? 2.631 4.516 0.770 1.00 92.31 102 TYR A O 1
ATOM 761 N N . PRO A 1 103 ? 2.885 2.852 2.270 1.00 94.38 103 PRO A N 1
ATOM 762 C CA . PRO A 1 103 ? 1.523 2.887 2.794 1.00 94.38 103 PRO A CA 1
ATOM 763 C C . PRO A 1 103 ? 1.169 4.269 3.349 1.00 94.38 103 PRO A C 1
ATOM 765 O O . PRO A 1 103 ? 1.706 4.699 4.368 1.00 94.38 103 PRO A O 1
ATOM 768 N N . MET A 1 104 ? 0.248 4.958 2.679 1.00 93.12 104 MET A N 1
ATOM 769 C CA . MET A 1 104 ? -0.241 6.275 3.079 1.00 93.12 104 MET A CA 1
ATOM 770 C C . MET A 1 104 ? -1.558 6.131 3.835 1.00 93.12 104 MET A C 1
ATOM 772 O O . MET A 1 104 ? -2.434 5.380 3.406 1.00 93.12 104 MET A O 1
ATOM 776 N N . LEU A 1 105 ? -1.710 6.859 4.943 1.00 92.56 105 LEU A N 1
ATOM 777 C CA . LEU A 1 105 ? -2.962 6.906 5.697 1.00 92.56 105 LEU A CA 1
ATOM 778 C C . LEU A 1 105 ? -4.053 7.585 4.859 1.00 92.56 105 LEU A C 1
ATOM 780 O O . LEU A 1 105 ? -3.902 8.740 4.464 1.00 92.56 105 LEU A O 1
ATOM 784 N N . VAL A 1 106 ? -5.166 6.890 4.641 1.00 92.81 106 VAL A N 1
ATOM 785 C CA . VAL A 1 106 ? -6.331 7.429 3.933 1.00 92.81 106 VAL A CA 1
ATOM 786 C C . VAL A 1 106 ? -7.142 8.314 4.891 1.00 92.81 106 VAL A C 1
ATOM 788 O O . VAL A 1 106 ? -7.643 7.815 5.907 1.00 92.81 106 VAL A O 1
ATOM 791 N N . PRO A 1 107 ? -7.291 9.623 4.612 1.00 89.25 107 PRO A N 1
ATOM 792 C CA . PRO A 1 107 ? -8.058 10.522 5.462 1.00 89.25 107 PRO A CA 1
ATOM 793 C C . PRO A 1 107 ? -9.564 10.310 5.264 1.00 89.25 107 PRO A C 1
ATOM 795 O O . PRO A 1 107 ? -10.075 10.343 4.148 1.00 89.25 107 PRO A O 1
ATOM 798 N N . PHE A 1 108 ? -10.306 10.168 6.366 1.00 82.94 108 PHE A N 1
ATOM 799 C CA . PHE A 1 108 ? -11.771 10.181 6.345 1.00 82.94 108 PHE A CA 1
ATOM 800 C C . PHE A 1 108 ? -12.300 11.478 6.972 1.00 82.94 108 PHE A C 1
ATOM 802 O O . PHE A 1 108 ? -11.898 11.807 8.091 1.00 82.94 108 PHE A O 1
ATOM 809 N N . PRO A 1 109 ? -13.239 12.192 6.315 1.00 72.88 109 PRO A N 1
ATOM 810 C CA . PRO A 1 109 ? -13.750 13.486 6.785 1.00 72.88 109 PRO A CA 1
ATOM 811 C C . PRO A 1 109 ? -14.491 13.405 8.129 1.00 72.88 109 PRO A C 1
ATOM 813 O O . PRO A 1 109 ? -14.600 14.396 8.837 1.00 72.88 109 PRO A O 1
ATOM 816 N N . ASN A 1 110 ? -14.954 12.216 8.517 1.00 63.81 110 ASN A N 1
ATOM 817 C CA . ASN A 1 110 ? -15.470 11.919 9.848 1.00 63.81 110 ASN A CA 1
ATOM 818 C C . ASN A 1 110 ? -14.805 10.624 10.305 1.00 63.81 110 ASN A C 1
ATOM 820 O O . ASN A 1 110 ? -14.828 9.671 9.530 1.00 63.81 110 ASN A O 1
ATOM 824 N N . ARG A 1 111 ? -14.229 10.576 11.518 1.00 60.06 111 ARG A N 1
ATOM 825 C CA . ARG A 1 111 ? -13.527 9.408 12.103 1.00 60.06 111 ARG A CA 1
ATOM 826 C C . ARG A 1 111 ? -14.407 8.143 12.133 1.00 60.06 111 ARG A C 1
ATOM 828 O O . ARG A 1 111 ? -14.877 7.725 13.190 1.00 60.06 111 ARG A O 1
ATOM 835 N N . LYS A 1 112 ? -14.640 7.508 10.989 1.00 54.25 112 LYS A N 1
ATOM 836 C CA . LYS A 1 112 ? -15.301 6.214 10.877 1.00 54.25 112 LYS A CA 1
ATOM 837 C C . LYS A 1 112 ? -14.211 5.162 10.989 1.00 54.25 112 LYS A C 1
ATOM 839 O O . LYS A 1 112 ? -13.529 4.854 10.023 1.00 54.25 112 LYS A O 1
ATOM 844 N N . ARG A 1 113 ? -14.016 4.665 12.210 1.00 55.53 113 ARG A N 1
ATOM 845 C CA . ARG A 1 113 ? -13.225 3.457 12.452 1.00 55.53 113 ARG A CA 1
ATOM 846 C C . ARG A 1 113 ? -14.018 2.282 11.886 1.00 55.53 113 ARG A C 1
ATOM 848 O O . ARG A 1 113 ? -15.120 2.022 12.369 1.00 55.53 113 ARG A O 1
ATOM 855 N N . PHE A 1 114 ? -13.489 1.602 10.876 1.00 58.06 114 PHE A N 1
ATOM 856 C CA . PHE A 1 114 ? -14.059 0.340 10.406 1.00 58.06 114 PHE A CA 1
ATOM 857 C C . PHE A 1 114 ? -13.719 -0.728 11.457 1.00 58.06 114 PHE A C 1
ATOM 859 O O . PHE A 1 114 ? -12.559 -1.110 11.589 1.00 58.06 114 PHE A O 1
ATOM 866 N N . ARG A 1 115 ? -14.698 -1.111 12.288 1.00 54.50 115 ARG A N 1
ATOM 867 C CA . ARG A 1 115 ? -14.556 -2.178 13.294 1.00 54.50 115 ARG A CA 1
ATOM 868 C C . ARG A 1 115 ? -14.966 -3.519 12.710 1.00 54.50 115 ARG A C 1
ATOM 870 O O . ARG A 1 115 ? -16.036 -3.559 12.073 1.00 54.50 115 ARG A O 1
#

Foldseek 3Di:
DPPPDDPVVQVPAWDWDFAWQAQLQRQCAADPVRDHGDGHPDTDTNCLCCPVVHFRFPDKDDDDFKIWTAGPQQWIWIWGACPPNVRQQPDPPPPPRRTHNHTDTRDDPDPDRPD

Mean predicted aligned error: 7.52 Å

pLDDT: mean 82.71, std 15.07, range [34.09, 96.88]

Secondary structure (DSSP, 8-state):
------HHHHHT---EEEE--GGGTT---S-TT--SS--EEEEEE-GGGSSSSPP-EEEEEE-SSEEEEEETTS-EEEEEE-GGGTT-S----SSS--EEEEEEEPP-SS-----

Solvent-accessible surface area (backbone atoms only — not comparable to full-atom values): 6691 Å² total; per-residue (Å²): 130,85,78,83,75,54,72,70,60,50,79,64,47,75,57,66,39,59,43,78,9,58,48,19,34,50,21,67,46,58,45,98,86,64,43,69,41,58,60,31,97,52,85,36,66,31,54,75,44,63,44,91,79,62,49,37,66,68,47,76,51,75,59,98,48,30,29,36,37,32,28,74,81,20,49,42,30,24,20,3,38,36,64,95,54,73,45,55,64,66,82,69,68,92,59,91,61,60,41,30,30,41,67,37,72,40,74,61,100,60,93,69,56,61,126

Nearest PDB structures (foldseek):
  8gqe-assembly1_B  TM=9.485E-01  e=9.851E-06  Arabidopsis thaliana
  3of7-assembly1_A  TM=7.369E-01  e=4.447E-05  Saccharomyces cerevisiae S288C
  4d4q-assembly1_A  TM=8.168E-01  e=1.890E-04  Saccharomyces cerevisiae
  5t94-assembly1_A  TM=7.457E-01  e=2.555E-04  Saccharomyces cerevisiae S288C
  5tbk-assembly2_I  TM=8.518E-01  e=6.312E-04  Homo sapiens

InterPro domains:
  IPR000408 Regulator of chromosome condensation, RCC1 [PF00415] (14-70)
  IPR000408 Regulator of chromosome condensation, RCC1 [PF00415] (73-114)
  IPR000408 Regulator of chromosome condensation, RCC1 [PS50012] (13-73)
  IPR000408 Regulator of chromosome condensation, RCC1 [PS50012] (74-115)
  IPR009091 Regulator of chromosome condensation 1/beta-lactamase-inhibitor protein II [G3DSA:2.130.10.30] (10-115)
  IPR009091 Regulator of chromosome condensation 1/beta-lactamase-inhibitor protein II [SSF50985] (14-111)
  IPR051210 Ubiquitin ligases and GEF domain-containing protein [PTHR22870] (14-94)